Protein AF-W7PY39-F1 (afdb_monomer_lite)

Secondary structure (DSSP, 8-state):
---EEEEE-TT--EEEEESS--TTS-HHHHHHHHHHHHHHH-GGG-S--------------TT---EEEEEETTEEEEE--TT-HHHHHHHHHHHHHHHHHH---TT-SS-EE-----TTHHHHHHHHHHHHHHHHHHHHTTS--

Radius of gyration: 19.24 Å; chains: 1; bounding box: 45×36×49 Å

Structure (mmCIF, N/CA/C/O backbone):
data_AF-W7PY39-F1
#
_entry.id   AF-W7PY39-F1
#
loop_
_atom_site.group_PDB
_atom_site.id
_atom_site.type_symbol
_atom_site.label_atom_id
_atom_site.label_alt_id
_atom_site.label_comp_id
_atom_site.label_asym_id
_atom_site.label_entity_id
_atom_site.label_seq_id
_atom_site.pdbx_PDB_ins_code
_atom_site.Cartn_x
_atom_site.Cartn_y
_atom_site.Cartn_z
_atom_site.occupancy
_atom_site.B_iso_or_equiv
_atom_site.auth_seq_id
_atom_site.auth_comp_id
_atom_site.auth_asym_id
_atom_site.auth_atom_id
_atom_site.pdbx_PDB_model_num
ATOM 1 N N . MET A 1 1 ? -11.537 13.167 1.664 1.00 52.25 1 MET A N 1
ATOM 2 C CA . MET A 1 1 ? -12.331 12.106 2.320 1.00 52.25 1 MET A CA 1
ATOM 3 C C . MET A 1 1 ? -11.400 10.935 2.605 1.00 52.25 1 MET A C 1
ATOM 5 O O . MET A 1 1 ? -10.669 10.553 1.698 1.00 52.25 1 MET A O 1
ATOM 9 N N . VAL A 1 2 ? -11.330 10.447 3.848 1.00 69.88 2 VAL A N 1
ATOM 10 C CA . VAL A 1 2 ? -10.450 9.324 4.226 1.00 69.88 2 VAL A CA 1
ATOM 11 C C . VAL A 1 2 ? -11.231 8.025 4.052 1.00 69.88 2 VAL A C 1
ATOM 13 O O . VAL A 1 2 ? -12.356 7.912 4.530 1.00 69.88 2 VAL A O 1
ATOM 16 N N . LEU A 1 3 ? -10.662 7.069 3.323 1.00 76.00 3 LEU A N 1
ATOM 17 C CA . LEU A 1 3 ? -11.315 5.794 3.033 1.00 76.00 3 LEU A CA 1
ATOM 18 C C . LEU A 1 3 ? -11.164 4.840 4.219 1.00 76.00 3 LEU A C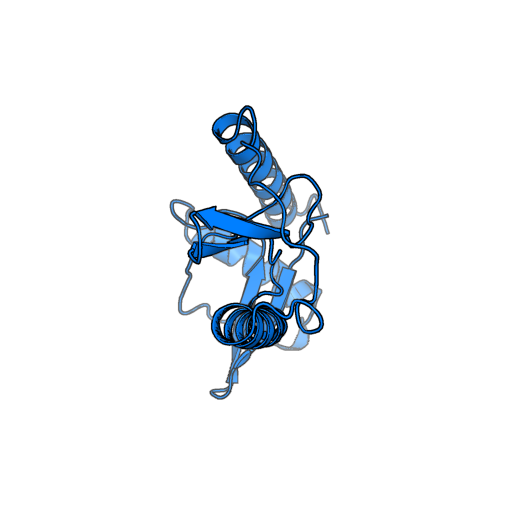 1
ATOM 20 O O . LEU A 1 3 ? -10.062 4.680 4.738 1.00 76.00 3 LEU A O 1
ATOM 24 N N . SER A 1 4 ? -12.254 4.170 4.588 1.00 84.88 4 SER A N 1
ATOM 25 C CA . SER A 1 4 ? -12.235 3.001 5.471 1.00 84.88 4 SER A CA 1
ATOM 26 C C . SER A 1 4 ? -12.549 1.751 4.651 1.00 84.88 4 SER A C 1
ATOM 28 O O . SER A 1 4 ? -13.404 1.792 3.769 1.00 84.88 4 SER A O 1
ATOM 30 N N . SER A 1 5 ? -11.856 0.649 4.916 1.00 89.44 5 SER A N 1
ATOM 31 C CA . SER A 1 5 ? -12.109 -0.653 4.301 1.00 89.44 5 SER A CA 1
ATOM 32 C C . SER A 1 5 ? -12.496 -1.665 5.366 1.00 89.44 5 SER A C 1
ATOM 34 O O . SER A 1 5 ? -11.976 -1.639 6.480 1.00 89.44 5 SER A O 1
ATOM 36 N N . MET A 1 6 ? -13.407 -2.567 5.017 1.00 92.12 6 MET A N 1
ATOM 37 C CA . MET A 1 6 ? -13.833 -3.648 5.892 1.00 92.12 6 MET A CA 1
ATOM 38 C C . MET A 1 6 ? -13.954 -4.933 5.085 1.00 92.12 6 MET A C 1
ATOM 40 O O . MET A 1 6 ? -14.481 -4.925 3.973 1.00 92.12 6 MET A O 1
ATOM 44 N N . ARG A 1 7 ? -13.437 -6.033 5.625 1.00 93.06 7 ARG A N 1
ATOM 45 C CA . ARG A 1 7 ? -13.545 -7.361 5.019 1.00 93.06 7 ARG A CA 1
ATOM 46 C C . ARG A 1 7 ? -13.529 -8.439 6.091 1.00 93.06 7 ARG A C 1
ATOM 48 O O . ARG A 1 7 ? -13.076 -8.199 7.206 1.00 93.06 7 ARG A O 1
ATOM 55 N N . ARG A 1 8 ? -13.968 -9.633 5.716 1.00 94.00 8 ARG A N 1
ATOM 56 C CA . ARG A 1 8 ? -13.805 -10.849 6.509 1.00 94.00 8 ARG A CA 1
ATOM 57 C C . ARG A 1 8 ? -12.674 -11.682 5.916 1.00 94.00 8 ARG A C 1
ATOM 59 O O . ARG A 1 8 ? -12.501 -11.676 4.696 1.00 94.00 8 ARG A O 1
ATOM 66 N N . ASP A 1 9 ? -11.892 -12.350 6.749 1.00 94.50 9 ASP A N 1
ATOM 67 C CA . ASP A 1 9 ? -10.954 -13.365 6.266 1.00 94.50 9 ASP A CA 1
ATOM 68 C C . ASP A 1 9 ? -11.587 -14.766 6.220 1.00 94.50 9 ASP A C 1
ATOM 70 O O . ASP A 1 9 ? -12.782 -14.930 6.471 1.00 94.50 9 ASP A O 1
ATOM 74 N N . ALA A 1 10 ? -10.785 -15.772 5.862 1.00 95.50 10 ALA A N 1
ATOM 75 C CA . ALA A 1 10 ? -11.239 -17.155 5.729 1.00 95.50 10 ALA A CA 1
ATOM 76 C C . ALA A 1 10 ? -11.610 -17.818 7.071 1.00 95.50 10 ALA A C 1
ATOM 78 O O . ALA A 1 10 ? -12.461 -18.700 7.090 1.00 95.50 10 ALA A O 1
ATOM 79 N N . GLU A 1 11 ? -11.009 -17.383 8.182 1.00 95.56 11 GLU A N 1
ATOM 80 C CA . GLU A 1 11 ? -11.327 -17.855 9.543 1.00 95.56 11 GLU A CA 1
ATOM 81 C C . GLU A 1 11 ? -12.549 -17.136 10.127 1.00 95.56 11 GLU A C 1
ATOM 83 O O . GLU A 1 11 ? -13.073 -17.488 11.181 1.00 95.56 11 GLU A O 1
ATOM 88 N N . GLY A 1 12 ? -13.034 -16.120 9.423 1.00 91.44 12 GLY A N 1
ATOM 89 C CA . GLY A 1 12 ? -14.217 -15.388 9.792 1.00 91.44 12 GLY A CA 1
ATOM 90 C C . GLY A 1 12 ? -13.960 -14.155 10.655 1.00 91.44 12 GLY A C 1
ATOM 91 O O . GLY A 1 12 ? -14.940 -13.579 11.136 1.00 91.44 12 GLY A O 1
ATOM 92 N N . ARG A 1 13 ? -12.705 -13.724 10.815 1.00 93.94 13 ARG A N 1
ATOM 93 C CA . ARG A 1 13 ? -12.327 -12.525 11.574 1.00 93.94 13 ARG A CA 1
ATOM 94 C C . ARG A 1 13 ? -12.674 -11.257 10.803 1.00 93.94 13 ARG A C 1
ATOM 96 O O . ARG A 1 13 ? -12.568 -11.207 9.574 1.00 93.94 13 ARG A O 1
ATOM 103 N N . LEU A 1 14 ? -13.059 -10.214 11.534 1.00 94.62 14 LEU A N 1
ATOM 104 C CA . LEU A 1 14 ? -13.317 -8.894 10.968 1.00 94.62 14 LEU A CA 1
ATOM 105 C C . LEU A 1 14 ? -12.009 -8.112 10.823 1.00 94.62 14 LEU A C 1
ATOM 107 O O . LEU A 1 14 ? -11.325 -7.840 11.805 1.00 94.62 14 LEU A O 1
ATOM 111 N N . ILE A 1 15 ? -11.691 -7.693 9.601 1.00 95.00 15 ILE A N 1
ATOM 112 C CA . ILE A 1 15 ? -10.551 -6.826 9.307 1.00 95.00 15 ILE A CA 1
ATOM 113 C C . ILE A 1 15 ? -11.078 -5.451 8.922 1.00 95.00 15 ILE A C 1
ATOM 115 O O . ILE A 1 15 ? -11.777 -5.306 7.917 1.00 95.00 15 ILE A O 1
ATOM 119 N N . LEU A 1 16 ? -10.689 -4.441 9.695 1.00 94.69 16 LEU A N 1
ATOM 120 C CA . LEU A 1 16 ? -10.997 -3.040 9.446 1.00 94.69 16 LEU A CA 1
ATOM 121 C C . LEU A 1 16 ? -9.702 -2.249 9.222 1.00 94.69 16 LEU A C 1
ATOM 123 O O . LEU A 1 16 ? -8.737 -2.407 9.967 1.00 94.69 16 LEU A O 1
ATOM 127 N N . GLY A 1 17 ? -9.680 -1.388 8.205 1.00 92.12 17 GLY A N 1
ATOM 128 C CA . GLY A 1 17 ? -8.512 -0.581 7.857 1.00 92.12 17 GLY A CA 1
ATOM 129 C C . GLY A 1 17 ? -8.866 0.832 7.403 1.00 92.12 17 GLY A C 1
ATOM 130 O O . GLY A 1 17 ? -9.983 1.104 6.973 1.00 92.12 17 GLY A O 1
ATOM 131 N N . SER A 1 18 ? -7.896 1.739 7.503 1.00 90.50 18 SER A N 1
ATOM 132 C CA . SER A 1 18 ? -7.974 3.120 7.012 1.00 90.50 18 SER A CA 1
ATOM 133 C C . SER A 1 18 ? -6.574 3.650 6.690 1.00 90.50 18 SER A C 1
ATOM 135 O O . SER A 1 18 ? -5.570 2.971 6.922 1.00 90.50 18 SER A O 1
ATOM 137 N N . LEU A 1 19 ? -6.502 4.859 6.136 1.00 88.25 19 LEU A N 1
ATOM 138 C CA . LEU A 1 19 ? -5.264 5.622 6.001 1.00 88.25 19 LEU A CA 1
ATOM 139 C C . LEU A 1 19 ? -4.962 6.393 7.291 1.00 88.25 19 LEU A C 1
ATOM 141 O O . LEU A 1 19 ? -5.843 7.038 7.845 1.00 88.25 19 LEU A O 1
ATOM 145 N N . GLY A 1 20 ? -3.702 6.372 7.719 1.00 84.62 20 GLY A N 1
ATOM 146 C CA . GLY A 1 20 ? -3.223 7.055 8.923 1.00 84.62 20 GLY A CA 1
ATOM 147 C C . GLY A 1 20 ? -2.317 6.153 9.753 1.00 84.62 20 GLY A C 1
ATOM 148 O O . GLY A 1 20 ? -2.435 4.925 9.707 1.00 84.62 20 GLY A O 1
ATOM 149 N N . LYS A 1 21 ? -1.377 6.745 10.492 1.00 83.06 21 LYS A N 1
ATOM 150 C CA . LYS A 1 21 ? -0.450 5.980 11.325 1.00 83.06 21 LYS A CA 1
ATOM 151 C C . LYS A 1 21 ? -1.107 5.593 12.655 1.00 83.06 21 LYS A C 1
ATOM 153 O O . LYS A 1 21 ? -1.366 6.442 13.508 1.00 83.06 21 LYS A O 1
ATOM 158 N N . GLY A 1 22 ? -1.339 4.293 12.847 1.00 81.81 22 GLY A N 1
ATOM 159 C CA . GLY A 1 22 ? -1.795 3.743 14.128 1.00 81.81 22 GLY A CA 1
ATOM 160 C C . GLY A 1 22 ? -0.660 3.502 15.127 1.00 81.81 22 GLY A C 1
ATOM 161 O O . GLY A 1 22 ? -0.867 3.585 16.333 1.00 81.81 22 GLY A O 1
ATOM 162 N N . GLU A 1 23 ? 0.555 3.246 14.641 1.00 83.62 23 GLU A N 1
ATOM 163 C CA . GLU A 1 23 ? 1.738 3.048 15.483 1.00 83.62 23 GLU A CA 1
ATOM 164 C C . GLU A 1 23 ? 2.033 4.288 16.351 1.00 83.62 23 GLU A C 1
ATOM 166 O O . GLU A 1 23 ? 2.114 5.413 15.850 1.00 83.62 23 GLU A O 1
ATOM 171 N N . GLY A 1 24 ? 2.206 4.066 17.658 1.00 83.38 24 GLY A N 1
ATOM 172 C CA . GLY A 1 24 ? 2.413 5.116 18.661 1.00 83.38 24 GLY A CA 1
ATOM 173 C C . GLY A 1 24 ? 1.126 5.775 19.173 1.00 83.38 24 GLY A C 1
ATOM 174 O O . GLY A 1 24 ? 1.194 6.624 20.059 1.00 83.38 24 GLY A O 1
ATOM 175 N N . ARG A 1 25 ? -0.053 5.399 18.654 1.00 86.00 25 ARG A N 1
ATOM 176 C CA . ARG A 1 25 ? -1.345 5.861 19.181 1.00 86.00 25 ARG A CA 1
ATOM 177 C C . ARG A 1 25 ? -1.804 4.996 20.357 1.00 86.00 25 ARG A C 1
ATOM 179 O O . ARG A 1 25 ? -1.565 3.789 20.344 1.00 86.00 25 ARG A O 1
ATOM 186 N N . PRO A 1 26 ? -2.534 5.566 21.334 1.00 89.12 26 PRO A N 1
ATOM 187 C CA . PRO A 1 26 ? -3.166 4.777 22.385 1.00 89.12 26 PRO A CA 1
ATOM 188 C C . PRO A 1 26 ? -4.118 3.728 21.799 1.00 89.12 26 PRO A C 1
ATOM 190 O O . PRO A 1 26 ? -4.910 4.032 20.904 1.00 89.12 26 PRO A O 1
ATOM 193 N N . SER A 1 27 ? -4.113 2.514 22.349 1.00 87.69 27 SER A N 1
ATOM 194 C CA . SER A 1 27 ? -5.019 1.435 21.922 1.00 87.69 27 SER A CA 1
ATOM 195 C C . SER A 1 27 ? -6.495 1.850 21.989 1.00 87.69 27 SER A C 1
ATOM 197 O O . SER A 1 27 ? -7.278 1.519 21.100 1.00 87.69 27 SER A O 1
ATOM 199 N N . MET A 1 28 ? -6.863 2.653 22.993 1.00 89.12 28 MET A N 1
ATOM 200 C CA . MET A 1 28 ? -8.209 3.209 23.158 1.00 89.12 28 MET A CA 1
ATOM 201 C C . MET A 1 28 ? -8.642 4.094 21.985 1.00 89.12 28 MET A C 1
ATOM 203 O O . MET A 1 28 ? -9.807 4.058 21.601 1.00 89.12 28 MET A O 1
ATOM 207 N N . TYR A 1 29 ? -7.719 4.851 21.384 1.00 89.50 29 TYR A N 1
ATOM 208 C CA . TYR A 1 29 ? -8.014 5.679 20.214 1.00 89.50 29 TYR A CA 1
ATOM 209 C C . TYR A 1 29 ? -8.365 4.807 19.002 1.00 89.50 29 TYR A C 1
ATOM 211 O O . TYR A 1 29 ? -9.395 5.021 18.363 1.00 89.50 29 TYR A O 1
ATOM 219 N N . LEU A 1 30 ? -7.554 3.777 18.737 1.00 91.38 30 LEU A N 1
ATOM 220 C CA . LEU A 1 30 ? -7.784 2.841 17.633 1.00 91.38 30 LEU A CA 1
ATOM 221 C C . LEU A 1 30 ? -9.084 2.053 17.826 1.00 91.38 30 LEU A C 1
ATOM 223 O O . LEU A 1 30 ? -9.875 1.944 16.892 1.00 91.38 30 LEU A O 1
ATOM 227 N N . ARG A 1 31 ? -9.346 1.569 19.047 1.00 92.31 31 ARG A N 1
ATOM 228 C CA . ARG A 1 31 ? -10.589 0.863 19.397 1.00 92.31 31 ARG A CA 1
ATOM 229 C C . ARG A 1 31 ? -11.818 1.763 19.284 1.00 92.31 31 ARG A C 1
ATOM 231 O O . ARG A 1 31 ? -12.846 1.318 18.787 1.00 92.31 31 ARG A O 1
ATOM 238 N N . CYS A 1 32 ? -11.727 3.022 19.716 1.00 91.69 32 CYS A N 1
ATOM 239 C CA . CYS A 1 32 ? -12.822 3.987 19.603 1.00 91.69 32 CYS A CA 1
ATOM 240 C C . CYS A 1 32 ? -13.210 4.215 18.137 1.00 91.69 32 CYS A C 1
ATOM 242 O O . CYS A 1 32 ? -14.383 4.075 17.780 1.00 91.69 32 CYS A O 1
ATOM 244 N N . TRP A 1 33 ? -12.216 4.481 17.284 1.00 92.31 33 TRP A N 1
ATOM 245 C CA . TRP A 1 33 ? -12.419 4.613 15.846 1.00 92.31 33 TRP A CA 1
ATOM 246 C C . TRP A 1 33 ? -13.004 3.328 15.241 1.00 92.31 33 TRP A C 1
ATOM 248 O O . TRP A 1 33 ? -14.033 3.381 14.568 1.00 92.31 33 TRP A O 1
ATOM 258 N N . ALA A 1 34 ? -12.409 2.170 15.538 1.00 93.38 34 ALA A N 1
ATOM 259 C CA . ALA A 1 34 ? -12.828 0.895 14.967 1.00 93.38 34 ALA A CA 1
ATOM 260 C C . ALA A 1 34 ? -14.274 0.532 15.339 1.00 93.38 34 ALA A C 1
ATOM 262 O O . ALA A 1 34 ? -15.075 0.199 14.465 1.00 93.38 34 ALA A O 1
ATOM 263 N N . ASN A 1 35 ? -14.645 0.702 16.612 1.00 93.81 35 ASN A N 1
ATOM 264 C CA . ASN A 1 35 ? -16.015 0.512 17.091 1.00 93.81 35 ASN A CA 1
ATOM 265 C C . ASN A 1 35 ? -16.998 1.472 16.418 1.00 93.81 35 ASN A C 1
ATOM 267 O O . ASN A 1 35 ? -18.123 1.086 16.110 1.00 93.81 35 ASN A O 1
ATOM 271 N N . ARG A 1 36 ? -16.602 2.728 16.176 1.00 91.31 36 ARG A N 1
ATOM 272 C CA . ARG A 1 36 ? -17.468 3.688 15.484 1.00 91.31 36 ARG A CA 1
ATOM 273 C C . ARG A 1 36 ? -17.735 3.258 14.047 1.00 91.31 36 ARG A C 1
ATOM 275 O O . ARG A 1 36 ? -18.894 3.211 13.648 1.00 91.31 36 ARG A O 1
ATOM 282 N N . ILE A 1 37 ? -16.687 2.945 13.289 1.00 92.25 37 ILE A N 1
ATOM 283 C CA . ILE A 1 37 ? -16.824 2.543 11.886 1.00 92.25 37 ILE A CA 1
ATOM 284 C C . ILE A 1 37 ? -17.606 1.233 11.775 1.00 92.25 37 ILE A C 1
ATOM 286 O O . ILE A 1 37 ? -18.519 1.135 10.957 1.00 92.25 37 ILE A O 1
ATOM 290 N N . GLN A 1 38 ? -17.314 0.251 12.631 1.00 94.31 38 GLN A N 1
ATOM 291 C CA . GLN A 1 38 ? -18.064 -1.002 12.664 1.00 94.31 38 GLN A CA 1
ATOM 292 C C . GLN A 1 38 ? -19.550 -0.770 12.960 1.00 94.31 38 GLN A C 1
ATOM 294 O O . GLN A 1 38 ? -20.383 -1.280 12.217 1.00 94.31 38 GLN A O 1
ATOM 299 N N . ARG A 1 39 ? -19.898 0.034 13.972 1.00 93.25 39 ARG A N 1
ATOM 300 C CA . ARG A 1 39 ? -21.303 0.338 14.301 1.00 93.25 39 ARG A CA 1
ATOM 301 C C . ARG A 1 39 ? -22.014 1.148 13.223 1.00 93.25 39 ARG A C 1
ATOM 303 O O . ARG A 1 39 ? -23.223 1.016 13.083 1.00 93.25 39 ARG A O 1
ATOM 310 N N . HIS A 1 40 ? -21.288 1.990 12.490 1.00 91.19 40 HIS A N 1
ATOM 311 C CA . HIS A 1 40 ? -21.856 2.774 11.398 1.00 91.19 40 HIS A CA 1
ATOM 312 C C . HIS A 1 40 ? -22.255 1.889 10.211 1.00 91.19 40 HIS A C 1
ATOM 314 O O . HIS A 1 40 ? -23.362 2.026 9.702 1.00 91.19 40 HIS A O 1
ATOM 320 N N . TYR A 1 41 ? -21.380 0.970 9.791 1.00 90.75 41 TYR A N 1
ATOM 321 C CA . TYR A 1 41 ? -21.633 0.138 8.610 1.00 90.75 41 TYR A CA 1
ATOM 322 C C . TYR A 1 41 ? -22.363 -1.177 8.916 1.00 90.75 41 TYR A C 1
ATOM 324 O O . TYR A 1 41 ? -23.160 -1.631 8.100 1.00 90.75 41 TYR A O 1
ATOM 332 N N . PHE A 1 42 ? -22.104 -1.797 10.070 1.00 91.25 42 PHE A N 1
ATOM 333 C CA . PHE A 1 42 ? -22.629 -3.120 10.428 1.00 91.25 42 PHE A CA 1
ATOM 334 C C . PHE A 1 42 ? -23.061 -3.190 11.900 1.00 91.25 42 PHE A C 1
ATOM 336 O O . PHE A 1 42 ? -22.493 -3.971 12.675 1.00 91.25 42 PHE A O 1
ATOM 343 N N . PRO A 1 43 ? -24.065 -2.395 12.315 1.00 92.62 43 PRO A N 1
ATOM 344 C CA . PRO A 1 43 ? -24.549 -2.380 13.697 1.00 92.62 43 PRO A CA 1
ATOM 345 C C . PRO A 1 43 ? -25.011 -3.759 14.199 1.00 92.62 43 PRO A C 1
ATOM 347 O O . PRO A 1 43 ? -24.890 -4.052 15.386 1.00 92.62 43 PRO A O 1
ATOM 350 N N . GLN A 1 44 ? -25.477 -4.632 13.303 1.00 93.44 44 GLN A N 1
ATOM 351 C CA . GLN A 1 44 ? -25.950 -5.981 13.617 1.00 93.44 44 GLN A CA 1
ATOM 352 C C . GLN A 1 44 ? -24.867 -6.937 14.138 1.00 93.44 44 GLN A C 1
ATOM 354 O O . GLN A 1 44 ? -25.206 -7.976 14.693 1.00 93.44 44 GLN A O 1
ATOM 359 N N . LEU A 1 45 ? -23.576 -6.612 13.985 1.00 90.62 45 LEU A N 1
ATOM 360 C CA . LEU A 1 45 ? -22.488 -7.434 14.535 1.00 90.62 45 LEU A CA 1
ATOM 361 C C . LEU A 1 45 ? -22.373 -7.324 16.065 1.00 90.62 45 LEU A C 1
ATOM 363 O O . LEU A 1 45 ? -21.643 -8.100 16.673 1.00 90.62 45 LEU A O 1
ATOM 367 N N . GLY A 1 46 ? -23.079 -6.378 16.696 1.00 91.12 46 GLY A N 1
ATOM 368 C CA . GLY A 1 46 ? -23.005 -6.167 18.138 1.00 91.12 46 GLY A CA 1
ATOM 369 C C . GLY A 1 46 ? -21.634 -5.648 18.578 1.00 91.12 46 GLY A C 1
ATOM 370 O O . GLY A 1 46 ? -21.046 -4.788 17.919 1.00 91.12 46 GLY A O 1
ATOM 371 N N . ASN A 1 47 ? -21.147 -6.135 19.722 1.00 90.69 47 ASN A N 1
ATOM 372 C CA . ASN A 1 47 ? -19.815 -5.801 20.220 1.00 90.69 47 ASN A CA 1
ATOM 373 C C . ASN A 1 47 ? -18.765 -6.714 19.570 1.00 90.69 47 ASN A C 1
ATOM 375 O O . ASN A 1 47 ? -18.869 -7.935 19.651 1.00 90.69 47 ASN A O 1
ATOM 379 N N . VAL A 1 48 ? -17.741 -6.106 18.969 1.00 92.38 48 VAL A N 1
ATOM 380 C CA . VAL A 1 48 ? -16.603 -6.806 18.362 1.00 92.38 48 VAL A CA 1
ATOM 381 C C . VAL A 1 48 ? -15.382 -6.664 19.268 1.00 92.38 48 VAL A C 1
ATOM 383 O O . VAL A 1 48 ? -15.016 -5.552 19.652 1.00 92.38 48 VAL A O 1
ATOM 386 N N . GLU A 1 49 ? -14.735 -7.786 19.577 1.00 92.81 49 GLU A N 1
ATOM 387 C CA . GLU A 1 49 ? -13.441 -7.814 20.259 1.00 92.81 49 GLU A CA 1
ATOM 388 C C . GLU A 1 49 ? -12.305 -7.652 19.238 1.00 92.81 49 GLU A C 1
ATOM 390 O O . GLU A 1 49 ? -12.195 -8.414 18.279 1.00 92.81 49 GLU A O 1
ATOM 395 N N . TRP A 1 50 ? -11.454 -6.639 19.430 1.00 93.38 50 TRP A N 1
ATOM 396 C CA . TRP A 1 50 ? -10.317 -6.363 18.543 1.00 93.38 50 TRP A CA 1
ATOM 397 C C . TRP A 1 50 ? -9.041 -7.017 19.081 1.00 93.38 50 TRP A C 1
ATOM 399 O O . TRP A 1 50 ? -8.471 -6.551 20.074 1.00 93.38 50 TRP A O 1
ATOM 409 N N . GLU A 1 51 ? -8.585 -8.066 18.396 1.00 93.06 51 GLU A N 1
ATOM 410 C CA . GLU A 1 51 ? -7.461 -8.914 18.819 1.00 93.06 51 GLU A CA 1
ATOM 411 C C . GLU A 1 51 ? -6.085 -8.297 18.541 1.00 93.06 51 GLU A C 1
ATOM 413 O O . GLU A 1 51 ? -5.162 -8.423 19.344 1.00 93.06 51 GLU A O 1
ATOM 418 N N . CYS A 1 52 ? -5.927 -7.619 17.403 1.00 91.50 52 CYS A N 1
ATOM 419 C CA . CYS A 1 52 ? -4.640 -7.080 16.981 1.00 91.50 52 CYS A CA 1
ATOM 420 C C . CYS A 1 52 ? -4.784 -5.776 16.192 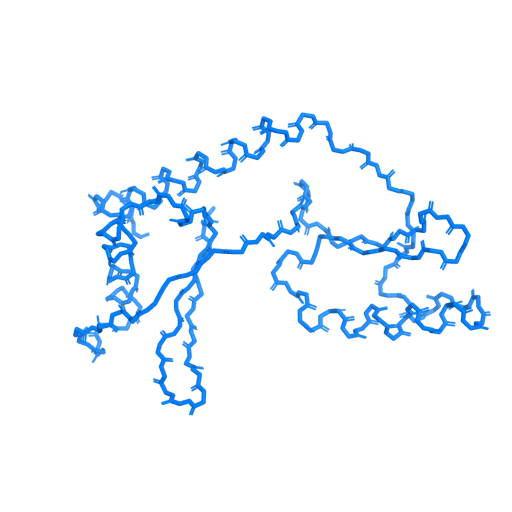1.00 91.50 52 CYS A C 1
ATOM 422 O O . CYS A 1 52 ? -5.836 -5.455 15.639 1.00 91.50 52 CYS A O 1
ATOM 424 N N . THR A 1 53 ? -3.690 -5.019 16.132 1.00 92.12 53 THR A N 1
ATOM 425 C CA . THR A 1 53 ? -3.574 -3.815 15.305 1.00 92.12 53 THR A CA 1
ATOM 426 C C . THR A 1 53 ? -2.206 -3.789 14.651 1.00 92.12 53 THR A C 1
ATOM 428 O O . THR A 1 53 ? -1.210 -4.091 15.306 1.00 92.12 53 THR A O 1
ATOM 431 N N . TRP A 1 54 ? -2.135 -3.363 13.395 1.00 91.56 54 TRP A N 1
ATOM 432 C CA . TRP A 1 54 ? -0.869 -3.135 12.709 1.00 91.56 54 TRP A CA 1
ATOM 433 C C . TRP A 1 54 ? -0.936 -1.857 11.877 1.00 91.56 54 TRP A C 1
ATOM 435 O O . TRP A 1 54 ? -2.000 -1.294 11.625 1.00 91.56 54 TRP A O 1
ATOM 445 N N . THR A 1 55 ? 0.223 -1.363 11.458 1.00 90.44 55 THR A N 1
ATOM 446 C CA . THR A 1 55 ? 0.333 -0.233 10.535 1.00 90.44 55 THR A CA 1
ATOM 447 C C . THR A 1 55 ? 1.360 -0.577 9.469 1.00 90.44 55 THR A C 1
ATOM 449 O O . THR A 1 55 ? 2.403 -1.153 9.761 1.00 90.44 55 THR A O 1
ATOM 452 N N . GLY A 1 56 ? 1.048 -0.239 8.221 1.00 88.12 56 GLY A N 1
ATOM 453 C CA . GLY A 1 56 ? 1.948 -0.405 7.086 1.00 88.12 56 GLY A CA 1
ATOM 454 C C . GLY A 1 56 ? 2.360 0.934 6.486 1.00 88.12 56 GLY A C 1
ATOM 455 O O . GLY A 1 56 ? 1.919 2.002 6.912 1.00 88.12 56 GLY A O 1
ATOM 456 N N . ARG A 1 57 ? 3.191 0.875 5.444 1.00 85.94 57 ARG A N 1
ATOM 457 C CA . ARG A 1 57 ? 3.559 2.043 4.637 1.00 85.94 57 ARG A CA 1
ATOM 458 C C . ARG A 1 57 ? 2.987 1.877 3.241 1.00 85.94 57 ARG A C 1
ATOM 460 O O . ARG A 1 57 ? 3.179 0.843 2.610 1.00 85.94 57 ARG A O 1
ATOM 467 N N . ILE A 1 58 ? 2.322 2.914 2.750 1.00 82.12 58 ILE A N 1
ATOM 468 C CA . ILE A 1 58 ? 1.793 2.953 1.387 1.00 82.12 58 ILE A CA 1
ATOM 469 C C . ILE A 1 58 ? 2.626 3.953 0.591 1.00 82.12 58 ILE A C 1
ATOM 471 O O . ILE A 1 58 ? 2.852 5.082 1.027 1.00 82.12 58 ILE A O 1
ATOM 475 N N . ALA A 1 59 ? 3.096 3.532 -0.582 1.00 81.31 59 ALA A N 1
ATOM 476 C CA . ALA A 1 59 ? 3.741 4.427 -1.529 1.00 81.31 59 ALA A CA 1
ATOM 477 C C . ALA A 1 59 ? 2.678 5.324 -2.177 1.00 81.31 59 ALA A C 1
ATOM 479 O O . ALA A 1 59 ? 1.855 4.857 -2.968 1.00 81.31 59 ALA A O 1
ATOM 480 N N . PHE A 1 60 ? 2.698 6.601 -1.806 1.00 78.00 60 PHE A N 1
ATOM 481 C CA . PHE A 1 60 ? 1.744 7.605 -2.257 1.00 78.00 60 PHE A CA 1
ATOM 482 C C . PHE A 1 60 ? 2.399 8.551 -3.261 1.00 78.00 60 PHE A C 1
ATOM 484 O O . PHE A 1 60 ? 3.493 9.067 -3.015 1.00 78.00 60 PHE A O 1
ATOM 491 N N . THR A 1 61 ? 1.727 8.786 -4.381 1.00 82.12 61 THR A N 1
ATOM 492 C CA . THR A 1 61 ? 2.115 9.792 -5.373 1.00 82.12 61 THR A CA 1
ATOM 493 C C . THR A 1 61 ? 1.226 11.030 -5.203 1.00 82.12 61 THR A C 1
ATOM 495 O O . THR A 1 61 ? 0.052 10.872 -4.869 1.0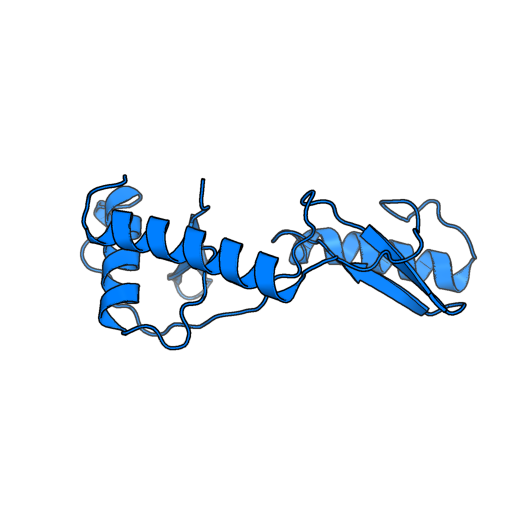0 82.12 61 THR A O 1
ATOM 498 N N . PRO A 1 62 ? 1.740 12.266 -5.378 1.00 80.31 62 PRO A N 1
ATOM 499 C CA . PRO A 1 62 ? 0.948 13.485 -5.151 1.00 80.31 62 PRO A CA 1
ATOM 500 C C . PRO A 1 62 ? -0.325 13.588 -6.001 1.00 80.31 62 PRO A C 1
ATOM 502 O O . PRO A 1 62 ? -1.273 14.254 -5.609 1.00 80.31 62 PRO A O 1
ATOM 505 N N . ASP A 1 63 ? -0.320 12.940 -7.160 1.00 83.56 63 ASP A N 1
ATOM 506 C CA . ASP A 1 63 ? -1.408 12.846 -8.132 1.00 83.56 63 ASP A CA 1
ATOM 507 C C . ASP A 1 63 ? -2.139 11.493 -8.077 1.00 83.56 63 ASP A C 1
ATOM 509 O O . ASP A 1 63 ? -3.005 11.229 -8.902 1.00 83.56 63 ASP A O 1
ATOM 513 N N . HIS A 1 64 ? -1.791 10.620 -7.127 1.00 80.12 64 HIS A N 1
ATOM 514 C CA . HIS A 1 64 ? -2.375 9.287 -6.953 1.00 80.12 64 HIS A CA 1
ATOM 515 C C . HIS A 1 64 ? -2.294 8.386 -8.200 1.00 80.12 64 HIS A C 1
ATOM 517 O O . HIS A 1 64 ? -3.122 7.489 -8.382 1.00 80.12 64 HIS A O 1
ATOM 523 N N . THR A 1 65 ? -1.279 8.587 -9.045 1.00 83.69 65 THR A N 1
ATOM 524 C CA . THR A 1 65 ? -1.049 7.774 -10.245 1.00 83.69 65 THR A CA 1
ATOM 525 C C . THR A 1 65 ? -0.015 6.675 -10.009 1.00 83.69 65 THR A C 1
ATOM 527 O O . THR A 1 65 ? 0.980 6.876 -9.302 1.00 83.69 65 THR A O 1
ATOM 530 N N . LEU A 1 66 ? -0.259 5.510 -10.614 1.00 88.19 66 LEU A N 1
ATOM 531 C CA . LEU A 1 66 ? 0.727 4.440 -10.770 1.00 88.19 66 LEU A CA 1
ATOM 532 C C . LEU A 1 66 ? 1.793 4.891 -11.771 1.00 88.19 66 LEU A C 1
ATOM 534 O O . LEU A 1 66 ? 1.479 5.548 -12.762 1.00 88.19 66 LEU A O 1
ATOM 538 N N . ARG A 1 67 ? 3.057 4.558 -11.511 1.00 91.12 67 ARG A N 1
ATOM 539 C CA . ARG A 1 67 ? 4.184 4.939 -12.367 1.00 91.12 67 ARG A CA 1
ATOM 540 C C . ARG A 1 67 ? 5.180 3.794 -12.469 1.00 91.12 67 ARG A C 1
ATOM 542 O O . ARG A 1 67 ? 5.546 3.218 -11.441 1.00 91.12 67 ARG A O 1
ATOM 549 N N . LEU A 1 68 ? 5.602 3.498 -13.695 1.00 94.19 68 LEU A N 1
ATOM 550 C CA . LEU A 1 68 ? 6.686 2.567 -14.002 1.00 94.19 68 LEU A CA 1
ATOM 551 C C . LEU A 1 68 ? 7.955 3.372 -14.280 1.00 94.19 68 LEU A C 1
ATOM 553 O O . LEU A 1 68 ? 7.886 4.458 -14.859 1.00 94.19 68 LEU A O 1
ATOM 557 N N . PHE A 1 69 ? 9.098 2.851 -13.857 1.00 93.50 69 PHE A N 1
ATOM 558 C CA . PHE A 1 69 ? 10.390 3.513 -13.966 1.00 93.50 69 PHE A CA 1
ATOM 559 C C . PHE A 1 69 ? 11.457 2.535 -14.430 1.00 93.50 69 PHE A C 1
ATOM 561 O O . PHE A 1 69 ? 11.399 1.356 -14.094 1.00 93.50 69 PHE A O 1
ATOM 568 N N . GLU A 1 70 ? 12.467 3.065 -15.105 1.00 92.00 70 GLU A N 1
ATOM 569 C CA . GLU A 1 70 ? 13.751 2.405 -15.302 1.00 92.00 70 GLU A CA 1
ATOM 570 C C . GLU A 1 70 ? 14.797 3.231 -14.548 1.00 92.00 70 GLU A C 1
ATOM 572 O O . GLU A 1 70 ? 15.003 4.414 -14.823 1.00 92.00 70 GLU A O 1
ATOM 577 N N . LEU A 1 71 ? 15.353 2.645 -13.489 1.00 89.69 71 LEU A N 1
ATOM 578 C CA . LEU A 1 71 ? 16.270 3.308 -12.556 1.00 89.69 71 LEU A CA 1
ATOM 579 C C . LEU A 1 71 ? 17.719 3.266 -13.062 1.00 89.69 71 LEU A C 1
ATOM 581 O O . LEU A 1 71 ? 18.519 4.133 -12.726 1.00 89.69 71 LEU A O 1
ATOM 585 N N . ALA A 1 72 ? 18.027 2.247 -13.857 1.00 89.12 72 ALA A N 1
ATOM 586 C CA . ALA A 1 72 ? 19.248 2.011 -14.616 1.00 89.12 72 ALA A CA 1
ATOM 587 C C . ALA A 1 72 ? 18.903 0.988 -15.720 1.00 89.12 72 ALA A C 1
ATOM 589 O O . ALA A 1 72 ? 17.854 0.351 -15.600 1.00 89.12 72 ALA A O 1
ATOM 590 N N . PRO A 1 73 ? 19.744 0.786 -16.752 1.00 89.38 73 PRO A N 1
ATOM 591 C CA . PRO A 1 73 ? 19.477 -0.207 -17.794 1.00 89.38 73 PRO A CA 1
ATOM 592 C C . PRO A 1 73 ? 19.117 -1.583 -17.212 1.00 89.38 73 PRO A C 1
ATOM 594 O O . PRO A 1 73 ? 19.911 -2.179 -16.483 1.00 89.38 73 PRO A O 1
ATOM 597 N N . GLY A 1 74 ? 17.900 -2.061 -17.487 1.00 89.19 74 GLY A N 1
ATOM 598 C CA . GLY A 1 74 ? 17.383 -3.344 -16.987 1.00 89.19 74 GLY A CA 1
ATOM 599 C C . GLY A 1 74 ? 16.927 -3.355 -15.518 1.00 89.19 74 GLY A C 1
ATOM 600 O O . GLY A 1 74 ? 16.484 -4.389 -15.017 1.00 89.19 74 GLY A O 1
ATOM 601 N N . VAL A 1 75 ? 16.986 -2.221 -14.814 1.00 93.12 75 VAL A N 1
ATOM 602 C CA . VAL A 1 75 ? 16.532 -2.079 -13.422 1.00 93.12 75 VAL A CA 1
ATOM 603 C C . VAL A 1 75 ? 15.188 -1.364 -13.400 1.00 93.12 75 VAL A C 1
ATOM 605 O O . VAL A 1 75 ? 15.111 -0.134 -13.394 1.00 93.12 75 VAL A O 1
ATOM 608 N N . LEU A 1 76 ? 14.110 -2.142 -13.359 1.00 94.25 76 LEU A N 1
ATOM 609 C CA . LEU A 1 76 ? 12.746 -1.622 -13.384 1.00 94.25 76 LEU A CA 1
ATOM 610 C C . LEU A 1 76 ? 12.189 -1.393 -11.979 1.00 94.25 76 LEU A C 1
ATOM 612 O O . LEU A 1 76 ? 12.421 -2.164 -11.049 1.00 94.25 76 LEU A O 1
ATOM 616 N N . GLY A 1 77 ? 11.403 -0.333 -11.838 1.00 92.88 77 GLY A N 1
ATOM 617 C CA . GLY A 1 77 ? 10.732 0.037 -10.602 1.00 92.88 77 GLY A CA 1
ATOM 618 C C . GLY A 1 77 ? 9.278 0.414 -10.840 1.00 92.88 77 GLY A C 1
ATOM 619 O O . GLY A 1 77 ? 8.886 0.847 -11.920 1.00 92.88 77 GLY A O 1
ATOM 620 N N . VAL A 1 78 ? 8.464 0.292 -9.799 1.00 92.06 78 VAL A N 1
ATOM 621 C CA . VAL A 1 78 ? 7.056 0.693 -9.823 1.00 92.06 78 VAL A CA 1
ATOM 622 C C . VAL A 1 78 ? 6.673 1.323 -8.491 1.00 92.06 78 VAL A C 1
ATOM 624 O O . VAL A 1 78 ? 7.073 0.857 -7.426 1.00 92.06 78 VAL A O 1
ATOM 627 N N . SER A 1 79 ? 5.908 2.412 -8.540 1.00 89.31 79 SER A N 1
ATOM 628 C CA . SER A 1 79 ? 5.418 3.115 -7.351 1.00 89.31 79 SER A CA 1
ATOM 629 C C . SER A 1 79 ? 4.039 3.716 -7.599 1.00 89.31 79 SER A C 1
ATOM 631 O O . SER A 1 79 ? 3.612 3.869 -8.741 1.00 89.31 79 SER A O 1
ATOM 633 N N . GLY A 1 80 ? 3.337 4.073 -6.524 1.00 85.81 80 GLY A N 1
ATOM 634 C CA . GLY A 1 80 ? 2.006 4.670 -6.629 1.00 85.81 80 GLY A CA 1
ATOM 635 C C . GLY A 1 80 ? 0.914 3.644 -6.925 1.00 85.81 80 GLY A C 1
ATOM 636 O O . GLY A 1 80 ? -0.041 3.925 -7.641 1.00 85.81 80 GLY A O 1
ATOM 637 N N . TYR A 1 81 ? 1.007 2.443 -6.353 1.00 84.00 81 TYR A N 1
ATOM 638 C CA . TYR A 1 81 ? -0.104 1.491 -6.413 1.00 84.00 81 TYR A CA 1
ATOM 639 C C . TYR A 1 81 ? -1.364 1.989 -5.696 1.00 84.00 81 TYR A C 1
ATOM 641 O O . TYR A 1 81 ? -2.441 1.452 -5.937 1.00 84.00 81 TYR A O 1
ATOM 649 N N . ASN A 1 82 ? -1.251 2.997 -4.818 1.00 77.38 82 ASN A N 1
ATOM 650 C CA . ASN A 1 82 ? -2.384 3.681 -4.185 1.00 77.38 82 ASN A CA 1
ATOM 651 C C . ASN A 1 82 ? -3.440 2.706 -3.615 1.00 77.38 82 ASN A C 1
ATOM 653 O O . ASN A 1 82 ? -4.636 2.864 -3.843 1.00 77.38 82 ASN A O 1
ATOM 657 N N . GLY A 1 83 ? -2.985 1.651 -2.927 1.00 74.56 83 GLY A N 1
ATOM 658 C CA . GLY A 1 83 ? -3.850 0.627 -2.322 1.00 74.56 83 GLY A CA 1
ATOM 659 C C . GLY A 1 83 ? -4.338 -0.487 -3.261 1.00 74.56 83 GLY A C 1
ATOM 660 O O . GLY A 1 83 ? -5.066 -1.364 -2.815 1.00 74.56 83 GLY A O 1
ATOM 661 N N . ARG A 1 84 ? -3.926 -0.499 -4.536 1.00 79.50 84 ARG A N 1
ATOM 662 C CA . ARG A 1 84 ? -4.369 -1.467 -5.566 1.00 79.50 84 ARG A CA 1
ATOM 663 C C . ARG A 1 84 ? -3.298 -2.492 -5.959 1.00 79.50 84 ARG A C 1
ATOM 665 O O . ARG A 1 84 ? -3.498 -3.284 -6.873 1.00 79.50 84 ARG A O 1
ATOM 672 N N . GLY A 1 85 ? -2.175 -2.494 -5.240 1.00 81.19 85 GLY A N 1
ATOM 673 C CA . GLY A 1 85 ? -0.950 -3.200 -5.627 1.00 81.19 85 GLY A CA 1
ATOM 674 C C . GLY A 1 85 ? -1.063 -4.717 -5.717 1.00 81.19 85 GLY A C 1
ATOM 675 O O . GLY A 1 85 ? -0.306 -5.311 -6.472 1.00 81.19 85 GLY A O 1
ATOM 676 N N . ILE A 1 86 ? -2.014 -5.337 -5.013 1.00 82.19 86 ILE A N 1
ATOM 677 C CA . ILE A 1 86 ? -2.201 -6.795 -5.047 1.00 82.19 86 ILE A CA 1
ATOM 678 C C . ILE A 1 86 ? -2.593 -7.242 -6.459 1.00 82.19 86 ILE A C 1
ATOM 680 O O . ILE A 1 86 ? -1.930 -8.089 -7.045 1.00 82.19 86 ILE A O 1
ATOM 684 N N . THR A 1 87 ? -3.628 -6.631 -7.036 1.00 81.88 87 THR A N 1
ATOM 685 C CA . THR A 1 87 ? -4.113 -7.003 -8.370 1.00 81.88 87 THR A CA 1
ATOM 686 C C . THR A 1 87 ? -3.242 -6.404 -9.468 1.00 81.88 87 THR A C 1
ATOM 688 O O . THR A 1 87 ? -2.804 -7.103 -10.380 1.00 81.88 87 THR A O 1
ATOM 691 N N . THR A 1 88 ? -2.951 -5.101 -9.393 1.00 87.44 88 THR A N 1
ATOM 692 C CA . THR A 1 88 ? -2.196 -4.421 -10.457 1.00 87.44 88 THR A CA 1
ATOM 693 C C . THR A 1 88 ? -0.731 -4.848 -10.490 1.00 87.44 88 THR A C 1
ATOM 695 O O . THR A 1 88 ? -0.104 -4.773 -11.542 1.00 87.44 88 THR A O 1
ATOM 698 N N . GLY A 1 89 ? -0.183 -5.322 -9.366 1.00 91.31 89 GLY A N 1
ATOM 699 C CA . GLY A 1 89 ? 1.190 -5.813 -9.282 1.00 91.31 89 GLY A CA 1
ATOM 700 C C . GLY A 1 89 ? 1.443 -7.030 -10.164 1.00 91.31 89 GLY A C 1
ATOM 701 O O . GLY A 1 89 ? 2.494 -7.110 -10.791 1.00 91.31 89 GLY A O 1
ATOM 702 N N . THR A 1 90 ? 0.467 -7.933 -10.305 1.00 92.62 90 THR A N 1
ATOM 703 C CA . THR A 1 90 ? 0.587 -9.084 -11.214 1.00 92.62 90 THR A CA 1
ATOM 704 C C . THR A 1 90 ? 0.658 -8.649 -12.676 1.00 92.62 90 THR A C 1
ATOM 706 O O . THR A 1 90 ? 1.461 -9.188 -13.434 1.00 92.62 90 THR A O 1
ATOM 709 N N . VAL A 1 91 ? -0.155 -7.665 -13.077 1.00 92.19 91 VAL A N 1
ATOM 710 C CA . VAL A 1 91 ? -0.153 -7.129 -14.450 1.00 92.19 91 VAL A CA 1
ATOM 711 C C . VAL A 1 91 ? 1.177 -6.444 -14.748 1.00 92.19 91 VAL A C 1
ATOM 713 O O . VAL A 1 91 ? 1.819 -6.761 -15.745 1.00 92.19 91 VAL A O 1
ATOM 716 N N . VAL A 1 92 ? 1.633 -5.571 -13.843 1.00 95.06 92 VAL A N 1
ATOM 717 C CA . VAL A 1 92 ? 2.931 -4.895 -13.968 1.00 95.06 92 VAL A CA 1
ATOM 718 C C . VAL A 1 92 ? 4.076 -5.905 -14.019 1.00 95.06 92 VAL A C 1
ATOM 720 O O . VAL A 1 92 ? 4.934 -5.797 -14.886 1.00 95.06 92 VAL A O 1
ATOM 723 N N . GLY A 1 93 ? 4.079 -6.911 -13.140 1.00 94.94 93 GLY A N 1
ATOM 724 C CA . GLY A 1 93 ? 5.128 -7.931 -13.094 1.00 94.94 93 GLY A CA 1
ATOM 725 C C . GLY A 1 93 ? 5.227 -8.747 -14.384 1.00 94.94 93 GLY A C 1
ATOM 726 O O . GLY A 1 93 ? 6.328 -8.967 -14.882 1.00 94.94 93 GLY A O 1
ATOM 727 N N . LYS A 1 94 ? 4.087 -9.139 -14.972 1.00 94.94 94 LYS A N 1
ATOM 728 C CA . LYS A 1 94 ? 4.053 -9.810 -16.284 1.00 94.94 94 LYS A CA 1
ATOM 729 C C . LYS A 1 94 ? 4.595 -8.911 -17.395 1.00 94.94 94 LYS A C 1
ATOM 731 O O . LYS A 1 94 ? 5.397 -9.372 -18.205 1.00 94.94 94 LYS A O 1
ATOM 736 N N . GLY A 1 95 ? 4.191 -7.641 -17.404 1.00 95.75 95 GLY A N 1
ATOM 737 C CA . GLY A 1 95 ? 4.703 -6.650 -18.347 1.00 95.75 95 GLY A CA 1
ATOM 738 C C . GLY A 1 95 ? 6.220 -6.470 -18.230 1.00 95.75 95 GLY A C 1
ATOM 739 O O . GLY A 1 95 ? 6.924 -6.548 -19.230 1.00 95.75 95 GLY A O 1
ATOM 740 N N . PHE A 1 96 ? 6.741 -6.318 -17.009 1.00 96.50 96 PHE A N 1
ATOM 741 C CA . PHE A 1 96 ? 8.181 -6.207 -16.749 1.00 96.50 96 PHE A CA 1
ATOM 742 C C . PHE A 1 96 ? 8.954 -7.440 -17.207 1.00 96.50 96 PHE A C 1
ATOM 744 O O . PHE A 1 96 ? 9.985 -7.295 -17.854 1.00 96.50 96 PHE A O 1
ATOM 751 N N . ALA A 1 97 ? 8.454 -8.645 -16.926 1.00 95.69 97 ALA A N 1
ATOM 752 C CA . ALA A 1 97 ? 9.104 -9.873 -17.375 1.00 95.69 97 ALA A CA 1
ATOM 753 C C . ALA A 1 97 ? 9.217 -9.933 -18.910 1.00 95.69 97 ALA A C 1
ATOM 755 O O . ALA A 1 97 ? 10.281 -10.255 -19.434 1.00 95.69 97 ALA A O 1
ATOM 756 N N . ARG A 1 98 ? 8.149 -9.574 -19.638 1.00 95.62 98 ARG A N 1
ATOM 757 C CA . ARG A 1 98 ? 8.165 -9.514 -21.109 1.00 95.62 98 ARG A CA 1
ATOM 758 C C . ARG A 1 98 ? 9.151 -8.466 -21.623 1.00 95.62 98 ARG A C 1
ATOM 760 O O . ARG A 1 98 ? 9.971 -8.788 -22.485 1.00 95.62 98 ARG A O 1
ATOM 767 N N . TYR A 1 99 ? 9.085 -7.257 -21.071 1.00 95.56 99 TYR A N 1
ATOM 768 C CA . TYR A 1 99 ? 9.948 -6.145 -21.460 1.00 95.56 99 TYR A CA 1
ATOM 769 C C . TYR A 1 99 ? 11.429 -6.486 -21.260 1.00 95.56 99 TYR A C 1
ATOM 771 O O . TYR A 1 99 ? 12.226 -6.296 -22.171 1.00 95.56 99 TYR A O 1
ATOM 779 N N . LEU A 1 100 ? 11.797 -7.098 -20.129 1.00 95.19 100 LEU A N 1
ATOM 780 C CA . LEU A 1 100 ? 13.184 -7.495 -19.854 1.00 95.19 100 LEU A CA 1
ATOM 781 C C . LEU A 1 100 ? 13.718 -8.572 -20.810 1.00 95.19 100 LEU A C 1
ATOM 783 O O . LEU A 1 100 ? 14.904 -8.570 -21.119 1.00 95.19 100 LEU A O 1
ATOM 787 N N . VAL A 1 101 ? 12.869 -9.499 -21.265 1.00 95.50 101 VAL A N 1
ATOM 788 C CA . VAL A 1 101 ? 13.290 -10.600 -22.151 1.00 95.50 101 VAL A CA 1
ATOM 789 C C . VAL A 1 101 ? 13.377 -10.168 -23.613 1.00 95.50 101 VAL A C 1
ATOM 791 O O . VAL A 1 101 ? 14.228 -10.661 -24.346 1.00 95.50 101 VAL A O 1
ATOM 794 N N . SER A 1 102 ? 12.472 -9.297 -24.059 1.00 94.31 102 SER A N 1
ATOM 795 C CA . SER A 1 102 ? 12.265 -9.031 -25.491 1.00 94.31 102 SER A CA 1
ATOM 796 C C . SER A 1 102 ? 12.440 -7.574 -25.911 1.00 94.31 102 SER A C 1
ATOM 798 O O . SER A 1 102 ? 12.438 -7.298 -27.105 1.00 94.31 102 SER A O 1
ATOM 800 N N . GLY A 1 103 ? 12.562 -6.642 -24.962 1.00 91.81 103 GLY A N 1
ATOM 801 C CA . GLY A 1 103 ? 12.527 -5.199 -25.227 1.00 91.81 103 GLY A CA 1
ATOM 802 C C . GLY A 1 103 ? 11.147 -4.668 -25.638 1.00 91.81 103 GLY A C 1
ATOM 803 O O . GLY A 1 103 ? 11.005 -3.479 -25.896 1.00 91.81 103 GLY A O 1
ATOM 804 N N . ASP A 1 104 ? 10.135 -5.536 -25.699 1.00 92.00 104 ASP A N 1
ATOM 805 C CA . ASP A 1 104 ? 8.765 -5.227 -26.107 1.00 92.00 104 ASP A CA 1
ATOM 806 C C . ASP A 1 104 ? 7.957 -4.673 -24.925 1.00 92.00 104 ASP A C 1
ATOM 808 O O . ASP A 1 104 ? 7.767 -5.350 -23.906 1.00 92.00 104 ASP A O 1
ATOM 812 N N . ASP A 1 105 ? 7.479 -3.436 -25.059 1.00 92.81 105 ASP A N 1
ATOM 813 C CA . ASP A 1 105 ? 6.720 -2.720 -24.037 1.00 92.81 105 ASP A CA 1
ATOM 814 C C . ASP A 1 105 ? 5.195 -2.863 -24.180 1.00 92.81 105 ASP A C 1
ATOM 816 O O . ASP A 1 105 ? 4.460 -2.361 -23.328 1.00 92.81 105 ASP A O 1
ATOM 820 N N . ALA A 1 106 ? 4.696 -3.615 -25.168 1.00 92.69 106 ALA A N 1
ATOM 821 C CA . ALA A 1 106 ? 3.263 -3.730 -25.457 1.00 92.69 106 ALA A CA 1
ATOM 822 C C . ALA A 1 106 ? 2.425 -4.302 -24.296 1.00 92.69 106 ALA A C 1
ATOM 824 O O . ALA A 1 106 ? 1.218 -4.068 -24.218 1.00 92.69 106 ALA A O 1
ATOM 825 N N . LEU A 1 107 ? 3.047 -5.060 -23.385 1.00 92.62 107 LEU A N 1
ATOM 826 C CA . LEU A 1 107 ? 2.393 -5.601 -22.186 1.00 92.62 107 LEU A CA 1
ATOM 827 C C . LEU A 1 107 ? 2.561 -4.725 -20.938 1.00 92.62 107 LEU A C 1
ATOM 829 O O . LEU A 1 107 ? 2.067 -5.088 -19.866 1.00 92.62 107 LEU A O 1
ATOM 833 N N . LEU A 1 108 ? 3.249 -3.586 -21.035 1.00 94.31 108 LEU A N 1
ATOM 834 C CA . LEU A 1 108 ? 3.311 -2.637 -19.934 1.00 94.31 108 LEU A CA 1
ATOM 835 C C . LEU A 1 108 ? 1.971 -1.897 -19.824 1.00 94.31 108 LEU A C 1
ATOM 837 O O . LEU A 1 108 ? 1.526 -1.272 -20.783 1.00 94.31 108 LEU A O 1
ATOM 841 N N . PRO A 1 109 ? 1.320 -1.894 -18.645 1.00 90.50 109 PRO A N 1
ATOM 842 C CA . PRO A 1 109 ? 0.039 -1.205 -18.480 1.00 90.50 109 PRO A CA 1
ATOM 843 C C . PRO A 1 109 ? 0.169 0.325 -18.544 1.00 90.50 109 PRO A C 1
ATOM 845 O O . PRO A 1 109 ? -0.838 1.027 -18.585 1.00 90.50 109 PRO A O 1
ATOM 848 N N . LEU A 1 110 ? 1.398 0.844 -18.475 1.00 92.44 110 LEU A N 1
ATOM 849 C CA . LEU A 1 110 ? 1.745 2.259 -18.496 1.00 92.44 110 LEU A CA 1
ATOM 850 C C . LEU A 1 110 ? 3.134 2.429 -19.128 1.00 92.44 110 LEU A C 1
ATOM 852 O O . LEU A 1 110 ? 3.968 1.537 -18.980 1.00 92.44 110 LEU A O 1
ATOM 856 N N . PRO A 1 111 ? 3.432 3.585 -19.738 1.00 91.56 111 PRO A N 1
ATOM 857 C CA . PRO A 1 111 ? 4.773 3.864 -20.234 1.00 91.56 111 PRO A CA 1
ATOM 858 C C . PRO A 1 111 ? 5.782 3.987 -19.084 1.00 91.56 111 PRO A C 1
ATOM 860 O O . PRO A 1 111 ? 5.465 4.520 -18.010 1.00 91.56 111 PRO A O 1
ATOM 863 N N . ILE A 1 112 ? 7.017 3.549 -19.334 1.00 92.25 112 ILE A N 1
ATOM 864 C CA . ILE A 1 112 ? 8.159 3.785 -18.444 1.00 92.25 112 ILE A CA 1
ATOM 865 C C . ILE A 1 112 ? 8.481 5.282 -18.437 1.00 92.25 112 ILE A C 1
ATOM 867 O O . ILE A 1 112 ? 8.491 5.947 -19.472 1.00 92.25 112 ILE A O 1
ATOM 871 N N . ARG A 1 113 ? 8.729 5.839 -17.250 1.00 86.94 113 ARG A N 1
ATOM 872 C CA . ARG A 1 113 ? 9.097 7.246 -17.061 1.00 86.94 113 ARG A CA 1
ATOM 873 C C . ARG A 1 113 ? 10.369 7.357 -16.239 1.00 86.94 113 ARG A C 1
ATOM 875 O O . ARG A 1 113 ? 10.628 6.532 -15.368 1.00 86.94 113 ARG A O 1
ATOM 882 N N . SER A 1 114 ? 11.123 8.434 -16.427 1.00 84.50 114 SER A N 1
ATOM 883 C CA . SER A 1 114 ? 12.217 8.755 -15.510 1.00 84.50 114 SER A CA 1
ATOM 884 C C . SER A 1 114 ? 11.658 9.143 -14.131 1.00 84.50 114 SER A C 1
ATOM 886 O O . SER A 1 114 ? 10.688 9.911 -14.051 1.00 84.50 114 SER A O 1
ATOM 888 N N . PRO A 1 115 ? 12.236 8.635 -13.029 1.00 82.69 115 PRO A N 1
ATOM 889 C CA . PRO A 1 115 ? 11.798 8.991 -11.687 1.00 82.69 115 PRO A CA 1
ATOM 890 C C . PRO A 1 115 ? 12.037 10.482 -11.424 1.00 82.69 115 PRO A C 1
ATOM 892 O O . PRO A 1 115 ? 13.121 11.007 -11.654 1.00 82.69 115 PRO A O 1
ATOM 895 N N . GLN A 1 116 ? 11.012 11.163 -10.912 1.00 82.31 116 GLN A N 1
ATOM 896 C CA . GLN A 1 116 ? 11.089 12.573 -10.525 1.00 82.31 116 GLN A CA 1
ATOM 897 C C . GLN A 1 116 ? 11.085 12.692 -8.997 1.00 82.31 116 GLN A C 1
ATOM 899 O O . GLN A 1 116 ? 10.224 12.082 -8.347 1.00 82.31 116 GLN A O 1
ATOM 904 N N . PRO A 1 117 ? 12.002 13.470 -8.394 1.00 83.00 117 PRO A N 1
ATOM 905 C CA . PRO A 1 117 ? 12.054 13.618 -6.948 1.00 83.00 117 PRO A CA 1
ATOM 906 C C . PRO A 1 117 ? 10.809 14.344 -6.424 1.00 83.00 117 PRO A C 1
ATOM 908 O O . PRO A 1 117 ? 10.373 15.364 -6.959 1.00 83.00 117 PRO A O 1
ATOM 911 N N . ILE A 1 118 ? 10.247 13.847 -5.319 1.00 84.69 118 ILE A N 1
ATOM 912 C CA . ILE A 1 118 ? 9.131 14.512 -4.638 1.00 84.69 118 ILE A CA 1
ATOM 913 C C . ILE A 1 118 ? 9.691 15.610 -3.729 1.00 84.69 118 ILE A C 1
ATOM 915 O O . ILE A 1 118 ? 10.273 15.334 -2.677 1.00 84.69 118 ILE A O 1
ATOM 919 N N . ARG A 1 119 ? 9.471 16.871 -4.114 1.00 86.75 119 ARG A N 1
ATOM 920 C CA . ARG A 1 119 ? 9.868 18.042 -3.316 1.00 86.75 119 ARG A CA 1
ATOM 921 C C . ARG A 1 119 ? 9.139 18.076 -1.970 1.00 86.75 119 ARG A C 1
ATOM 923 O O . ARG A 1 119 ? 7.934 17.817 -1.907 1.00 86.75 119 ARG A O 1
ATOM 930 N N . ALA A 1 120 ? 9.866 18.451 -0.914 1.00 86.81 120 ALA A N 1
ATOM 931 C CA . ALA A 1 120 ? 9.351 18.600 0.451 1.00 86.81 120 ALA A CA 1
ATOM 932 C C . ALA A 1 120 ? 8.624 17.344 0.987 1.00 86.81 120 ALA A C 1
ATOM 934 O O . ALA A 1 120 ? 7.616 17.443 1.684 1.00 86.81 120 ALA A O 1
ATOM 935 N N . ARG A 1 121 ? 9.129 16.141 0.663 1.00 85.00 121 ARG A N 1
ATOM 936 C CA . ARG A 1 121 ? 8.525 14.849 1.045 1.00 85.00 121 ARG A CA 1
ATOM 937 C C . ARG A 1 121 ? 8.191 14.742 2.538 1.00 85.00 121 ARG A C 1
ATOM 939 O O . AR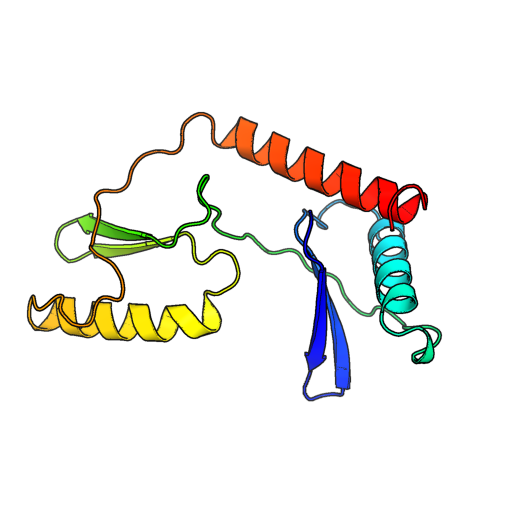G A 1 121 ? 7.124 14.229 2.869 1.00 85.00 121 ARG A O 1
ATOM 946 N N . ALA A 1 122 ? 9.080 15.203 3.420 1.00 87.00 122 ALA A N 1
ATOM 947 C CA . ALA A 1 122 ? 8.868 15.147 4.867 1.00 87.00 122 ALA A CA 1
ATOM 948 C C . ALA A 1 122 ? 7.680 16.024 5.293 1.00 87.00 122 ALA A C 1
ATOM 950 O O . ALA A 1 122 ? 6.769 15.538 5.957 1.00 87.00 122 ALA A O 1
ATOM 951 N N . LEU A 1 123 ? 7.636 17.271 4.810 1.00 88.00 123 LEU A N 1
ATOM 952 C CA . LEU A 1 123 ? 6.538 18.201 5.076 1.00 88.00 123 LEU A CA 1
ATOM 953 C C . LEU A 1 123 ? 5.202 17.675 4.534 1.00 88.00 123 LEU A C 1
ATOM 955 O O . LEU A 1 123 ? 4.196 17.712 5.233 1.00 88.00 123 LEU A O 1
ATOM 959 N N . ARG A 1 124 ? 5.194 17.116 3.317 1.00 85.06 124 ARG A N 1
ATOM 960 C CA . ARG A 1 124 ? 3.992 16.488 2.741 1.00 85.06 124 ARG A CA 1
ATOM 961 C C . ARG A 1 124 ? 3.518 15.305 3.579 1.00 85.06 124 ARG A C 1
ATOM 963 O O . ARG A 1 124 ? 2.333 15.207 3.866 1.00 85.06 124 ARG A O 1
ATOM 970 N N . SER A 1 125 ? 4.439 14.435 3.997 1.00 84.25 125 SER A N 1
ATOM 971 C CA . SER A 1 125 ? 4.125 13.294 4.870 1.00 84.25 125 SER A CA 1
ATOM 972 C C . SER A 1 125 ? 3.500 13.754 6.188 1.00 84.25 125 SER A C 1
ATOM 974 O O . SER A 1 125 ? 2.484 13.202 6.597 1.00 84.25 125 SER A O 1
ATOM 976 N N . ALA A 1 126 ? 4.064 14.793 6.813 1.00 86.50 126 ALA A N 1
ATOM 977 C CA . ALA A 1 126 ? 3.529 15.375 8.041 1.00 86.50 126 ALA A CA 1
ATOM 978 C C . ALA A 1 126 ? 2.135 15.990 7.828 1.00 86.50 126 ALA A C 1
ATOM 980 O O . ALA A 1 126 ? 1.243 15.769 8.641 1.00 86.50 126 ALA A O 1
ATOM 981 N N . GLY A 1 127 ? 1.922 16.695 6.712 1.00 86.00 127 GLY A N 1
ATOM 982 C CA . GLY A 1 127 ? 0.616 17.249 6.348 1.00 86.00 127 GLY A CA 1
ATOM 983 C C . GLY A 1 127 ? -0.456 16.174 6.144 1.00 86.00 127 GLY A C 1
ATOM 984 O O . GLY A 1 127 ? -1.554 16.299 6.683 1.00 86.00 127 GLY A O 1
ATOM 985 N N . TYR A 1 128 ? -0.136 15.090 5.426 1.00 85.94 128 TYR A N 1
ATOM 986 C CA . TYR A 1 128 ? -1.060 13.963 5.251 1.00 85.94 128 TYR A CA 1
ATOM 987 C C . TYR A 1 128 ? -1.394 13.288 6.583 1.00 85.94 128 TYR A C 1
ATOM 989 O O . TYR A 1 128 ? -2.568 13.085 6.882 1.00 85.94 128 TYR A O 1
ATOM 997 N N . GLU A 1 129 ? -0.385 12.989 7.405 1.00 85.75 129 GLU A N 1
ATOM 998 C CA . GLU A 1 129 ? -0.596 12.368 8.716 1.00 85.75 129 GLU A C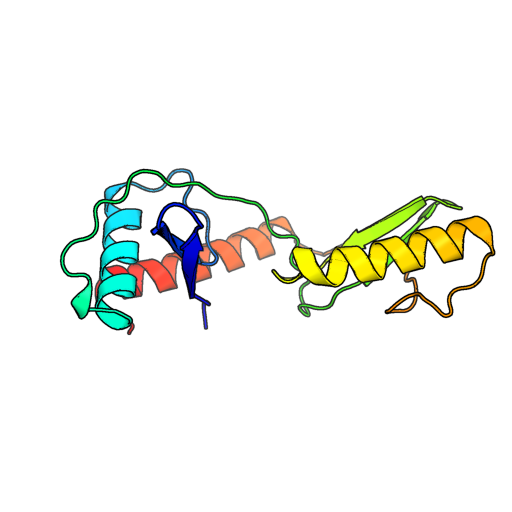A 1
ATOM 999 C C . GLU A 1 129 ? -1.41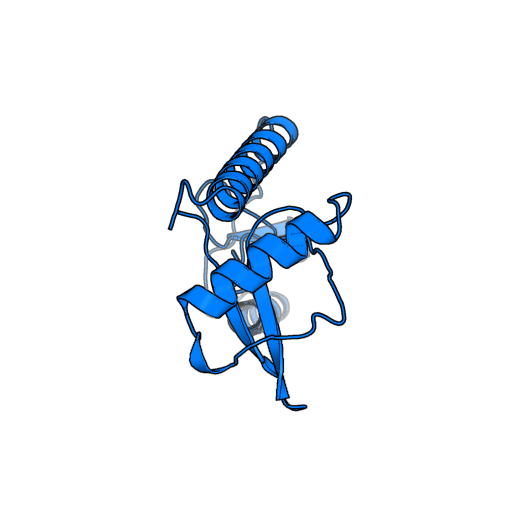7 13.269 9.647 1.00 85.75 129 GLU A C 1
ATOM 1001 O O . GLU A 1 129 ? -2.339 12.792 10.308 1.00 85.75 129 GLU A O 1
ATOM 1006 N N . GLY A 1 130 ? -1.151 14.578 9.655 1.00 85.50 130 GLY A N 1
ATOM 1007 C CA . GLY A 1 130 ? -1.947 15.553 10.400 1.00 85.50 130 GLY A CA 1
ATOM 1008 C C . GLY A 1 130 ? -3.412 15.556 9.958 1.00 85.50 130 GLY A C 1
ATOM 1009 O O . GLY A 1 130 ? -4.310 15.488 10.798 1.00 85.50 130 GLY A O 1
ATOM 1010 N N . GLY A 1 131 ? -3.663 15.538 8.646 1.00 85.81 131 GLY A N 1
ATOM 1011 C CA . GLY A 1 131 ? -5.014 15.451 8.089 1.00 85.81 131 GLY A CA 1
ATOM 1012 C C . GLY A 1 131 ? -5.746 14.162 8.476 1.00 85.81 131 GLY A C 1
ATOM 1013 O O . GLY A 1 131 ? -6.895 14.219 8.917 1.00 85.81 131 GLY A O 1
ATOM 1014 N N . PHE A 1 132 ? -5.084 13.004 8.371 1.00 86.50 132 PHE A N 1
ATOM 1015 C CA . PHE A 1 132 ? -5.662 11.714 8.777 1.00 86.50 132 PHE A CA 1
ATOM 1016 C C . PHE A 1 132 ? -5.961 11.668 10.275 1.00 86.50 132 PHE A C 1
ATOM 1018 O O . PHE A 1 132 ? -7.038 11.238 10.685 1.00 86.50 132 PHE A O 1
ATOM 1025 N N . THR A 1 133 ? -5.041 12.180 11.092 1.00 84.88 133 THR A N 1
ATOM 1026 C CA . THR A 1 133 ? -5.213 12.292 12.543 1.00 84.88 133 THR A CA 1
ATOM 1027 C C . THR A 1 133 ? -6.433 13.117 12.902 1.00 84.88 133 THR A C 1
ATOM 1029 O O . THR A 1 133 ? -7.250 12.686 13.713 1.00 84.88 133 THR A O 1
ATOM 1032 N N . LEU A 1 134 ? -6.549 14.310 12.315 1.00 86.12 134 LEU A N 1
ATOM 1033 C CA . LEU A 1 134 ? -7.630 15.236 12.616 1.00 86.12 134 LEU A CA 1
ATOM 1034 C C . LEU A 1 134 ? -8.980 14.635 12.222 1.00 86.12 134 LEU A C 1
ATOM 1036 O O . LEU A 1 134 ? -9.926 14.690 13.004 1.00 86.12 134 LEU A O 1
ATOM 1040 N N . TYR A 1 135 ? -9.047 13.998 11.051 1.00 84.19 135 TYR A N 1
ATOM 1041 C CA . TYR A 1 135 ? -10.251 13.321 10.582 1.00 84.19 135 TYR A CA 1
ATOM 1042 C C . TYR A 1 135 ? -10.687 12.205 11.542 1.00 84.19 135 TYR A C 1
ATOM 1044 O O . TYR A 1 135 ? -11.821 12.204 12.017 1.00 84.19 135 TYR A O 1
ATOM 1052 N N . HIS A 1 136 ? -9.778 11.296 11.898 1.00 82.38 136 HIS A N 1
ATOM 1053 C CA . HIS A 1 136 ? -10.081 10.195 12.814 1.00 82.38 136 HIS A CA 1
ATOM 1054 C C . HIS A 1 136 ? -10.392 10.663 14.237 1.00 82.38 136 HIS A C 1
ATOM 1056 O O . HIS A 1 136 ? -11.286 10.120 14.883 1.00 82.38 136 HIS A O 1
ATOM 1062 N N . THR A 1 137 ? -9.731 11.719 14.707 1.00 81.62 137 THR A N 1
ATOM 1063 C CA . THR A 1 137 ? -10.064 12.352 15.988 1.00 81.62 137 THR A CA 1
ATOM 1064 C C . THR A 1 137 ? -11.475 12.938 15.943 1.00 81.62 137 THR A C 1
ATOM 1066 O O . THR A 1 137 ? -12.259 12.695 16.856 1.00 81.62 137 THR A O 1
ATOM 1069 N N . GLY A 1 138 ? -11.849 13.622 14.857 1.00 78.81 138 GLY A N 1
ATOM 1070 C CA . GLY A 1 138 ? -13.213 14.108 14.640 1.00 78.81 138 GLY A CA 1
ATOM 1071 C C . GLY A 1 138 ? -14.253 12.984 14.619 1.00 78.81 138 GLY A C 1
ATOM 1072 O O . GLY A 1 138 ? -15.336 13.148 15.179 1.00 78.81 138 GLY A O 1
ATOM 1073 N N . GLN A 1 139 ? -13.917 11.818 14.057 1.00 81.50 139 GLN A N 1
ATOM 1074 C CA . GLN A 1 139 ? -14.773 10.629 14.121 1.00 81.50 139 GLN A CA 1
ATOM 1075 C C . GLN A 1 139 ? -14.928 10.124 15.564 1.00 81.50 139 GLN A C 1
ATOM 1077 O O . GLN A 1 139 ? -16.052 9.930 16.026 1.00 81.50 139 GLN A O 1
ATOM 1082 N N . CYS A 1 140 ? -13.834 9.973 16.316 1.00 80.00 140 CYS A N 1
ATOM 1083 C CA . CYS A 1 140 ? -13.881 9.564 17.727 1.00 80.00 140 CYS A CA 1
ATOM 1084 C C . CYS A 1 140 ? -14.701 10.537 18.591 1.00 80.00 140 CYS A C 1
ATOM 1086 O O . CYS A 1 140 ? -15.488 10.107 19.434 1.00 80.00 140 CYS A O 1
ATOM 1088 N N . LEU A 1 141 ? -14.574 11.842 18.338 1.00 80.56 141 LEU A N 1
ATOM 1089 C CA . LEU A 1 141 ? -15.308 12.905 19.032 1.00 80.56 141 LEU A CA 1
ATOM 1090 C C . LEU A 1 141 ? -16.751 13.094 18.530 1.00 80.56 141 LEU A C 1
ATOM 1092 O O . LEU A 1 141 ? -17.454 13.967 19.029 1.00 80.56 141 LEU A O 1
ATOM 1096 N N . ARG A 1 142 ? -17.214 12.282 17.566 1.00 75.06 142 ARG A N 1
ATOM 1097 C CA . ARG A 1 142 ? -18.547 12.361 16.933 1.00 75.06 142 ARG A CA 1
ATOM 1098 C C . ARG A 1 142 ? -18.838 13.673 16.190 1.00 75.06 142 ARG A C 1
ATOM 1100 O O . ARG A 1 142 ? -19.997 13.965 15.917 1.00 75.06 142 ARG A O 1
ATOM 1107 N N . VAL A 1 143 ? -17.807 14.432 15.827 1.00 69.69 143 VAL A N 1
ATOM 1108 C CA . VAL A 1 143 ? -17.930 15.667 15.032 1.00 69.69 143 VAL A CA 1
ATOM 1109 C C . VAL A 1 143 ? -18.089 15.350 13.541 1.00 69.69 143 VAL A C 1
ATOM 1111 O O . VAL A 1 143 ? -18.688 16.122 12.801 1.00 69.69 143 VAL A O 1
ATOM 1114 N N . LEU A 1 144 ? -17.577 14.198 13.098 1.00 66.81 144 LEU A N 1
ATOM 1115 C CA . LEU A 1 144 ? -17.643 13.735 11.711 1.00 66.81 144 LEU A CA 1
ATOM 1116 C C . LEU A 1 144 ? -18.313 12.361 11.645 1.00 66.81 144 LEU A C 1
ATOM 1118 O O . LEU A 1 144 ? -18.011 11.493 12.473 1.00 66.81 144 LEU A O 1
ATOM 1122 N N . SER A 1 145 ? -19.219 12.168 10.682 1.00 57.84 145 SER A N 1
ATOM 1123 C CA . SER A 1 145 ? -19.817 10.867 10.351 1.00 57.84 145 SER A CA 1
ATOM 1124 C C . SER A 1 145 ? -18.767 9.881 9.848 1.00 57.84 145 SER A C 1
ATOM 1126 O O . SER A 1 145 ? -17.985 10.225 8.931 1.00 57.84 145 SER A O 1
#

Foldseek 3Di:
DKDKDWDADPVGDIDIDTDADPPPPPPVLVLLLVVLVCCVPPVVVPDDDDDDDDDDDAFADPVLDKAWADADVLRIDIGNCNPVCVVVVVQQVVQSVCCSVPVDNPSHPDDYDHDDDDPPVVVVVVVSNVVVVVQSVCSSVVVHD

pLDDT: mean 87.82, std 7.0, range [52.25, 96.5]

Sequence (145 aa):
MVLSSMRRDAEGRLILGSLGKGEGRPSMYLRCWANRIQRHYFPQLGNVEWECTWTGRIAFTPDHTLRLFELAPGVLGVSGYNGRGITTGTVVGKGFARYLVSGDDALLPLPIRSPQPIRARALRSAGYEGGFTLYHTGQCLRVLS